Protein AF-A0A6V7P5C1-F1 (afdb_monomer_lite)

Radius of gyration: 18.06 Å; chains: 1; bounding box: 49×30×43 Å

Organism: NCBI:txid296719

Sequence (132 aa):
MVLHGLKTAIGESEGLVFSSDRQKGLDEAVQVVYPRVEHRECIAHLYGNFKKKFRGDCYRDNLWAAAKAYTPNVYETSIAKGLGQYEVLWSDEFSAEVIGPQSRFEVRLHETQCSCRLWQVKRCAMHSLQWQ

InterPro domains:
  IPR001207 Transposase, mutator type [PS01007] (21-45)

Secondary structure (DSSP, 8-state):
-HHHHHHHHH---TT-EEEE---TTHHHHHHHH-TTSEEEE-HHHHHHHHHHH--SSHHHHHHHHHHT-SSHHHHHHHHHTTTTT-EEEESSSSEEEEEETTEEEEEETTTTEETTS--TTHHHHGGG----

pLDDT: mean 73.53, std 17.15, range [26.55, 94.81]

Foldseek 3Di:
DVLQVVCVVPNDDPPAEAEDADDPCPVVVCCVSPVPHHYDYHLVNVVVVCVVQADDCLCVQLSVQLVPDPDPVSNVCSVCPPVVQWDWADPDPQWIWTDHPPDIWIQGNVVCDINNSPPSCPVVPPVVPPPD

Structure (mmCIF, N/CA/C/O backbone):
data_AF-A0A6V7P5C1-F1
#
_entry.id   AF-A0A6V7P5C1-F1
#
loop_
_atom_site.group_PDB
_atom_site.id
_atom_site.type_symbol
_atom_site.label_atom_id
_atom_site.label_alt_id
_atom_site.label_comp_id
_atom_site.label_asym_id
_atom_site.label_entity_id
_atom_site.label_seq_id
_atom_site.pdbx_PDB_ins_code
_atom_site.Cartn_x
_atom_site.Cartn_y
_atom_site.Cartn_z
_atom_site.occupancy
_atom_site.B_iso_or_equiv
_atom_site.auth_seq_id
_atom_site.auth_comp_id
_atom_site.auth_asym_id
_atom_site.auth_atom_id
_atom_site.pdbx_PDB_model_num
ATOM 1 N N . MET A 1 1 ? -8.481 15.109 16.189 1.00 63.16 1 MET A N 1
ATOM 2 C CA . MET A 1 1 ? -9.940 15.216 16.433 1.00 63.16 1 MET A CA 1
ATOM 3 C C . MET A 1 1 ? -10.771 14.243 15.597 1.00 63.16 1 MET A C 1
ATOM 5 O O . MET A 1 1 ? -11.648 13.617 16.169 1.00 63.16 1 MET A O 1
ATOM 9 N N . VAL A 1 2 ? -10.501 14.057 14.296 1.00 84.00 2 VAL A N 1
ATOM 10 C CA . VAL A 1 2 ? -11.360 13.240 13.404 1.00 84.00 2 VAL A CA 1
ATOM 11 C C . VAL A 1 2 ? -11.519 11.778 13.857 1.00 84.00 2 VAL A C 1
ATOM 13 O O . VAL A 1 2 ? -12.646 11.325 14.015 1.00 84.00 2 VAL A O 1
ATOM 16 N N . LEU A 1 3 ? -10.426 11.056 14.144 1.00 90.31 3 LEU A N 1
ATOM 17 C CA . LEU A 1 3 ? -10.496 9.636 14.541 1.00 90.31 3 LEU A CA 1
ATOM 18 C C . LEU A 1 3 ? -11.265 9.402 15.852 1.00 90.31 3 LEU A C 1
ATOM 20 O O . LEU A 1 3 ? -11.985 8.416 15.966 1.00 90.31 3 LEU A O 1
ATOM 24 N N . HIS A 1 4 ? -11.157 10.322 16.817 1.00 91.19 4 HIS A N 1
ATOM 25 C CA . HIS A 1 4 ? -11.896 10.234 18.082 1.00 91.19 4 HIS A CA 1
ATOM 26 C C . HIS A 1 4 ? -13.401 10.417 17.865 1.00 91.19 4 HIS A C 1
ATOM 28 O O . HIS A 1 4 ? -14.187 9.643 18.398 1.00 91.19 4 HIS A O 1
ATOM 34 N N . GLY A 1 5 ? -13.800 11.384 17.031 1.00 93.38 5 GLY A N 1
ATOM 35 C CA . GLY A 1 5 ? -15.205 11.544 16.647 1.00 93.38 5 GLY A CA 1
ATOM 36 C C . GLY A 1 5 ? -15.738 10.319 15.903 1.00 93.38 5 GLY A C 1
ATOM 37 O O . GLY A 1 5 ? -16.853 9.874 16.161 1.00 93.38 5 GLY A O 1
ATOM 38 N N . LEU A 1 6 ? -14.907 9.715 15.047 1.00 92.25 6 LEU A N 1
ATOM 39 C CA . LEU A 1 6 ? -15.243 8.466 14.371 1.00 92.25 6 LEU A CA 1
ATOM 40 C C . LEU A 1 6 ? -15.465 7.323 15.374 1.00 92.25 6 LEU A C 1
ATOM 42 O O . LEU A 1 6 ? -16.415 6.563 15.226 1.00 92.25 6 LEU A O 1
ATOM 46 N N . LYS A 1 7 ? -14.627 7.239 16.416 1.00 92.94 7 LYS A N 1
ATOM 47 C CA . LYS A 1 7 ? -14.747 6.232 17.481 1.00 92.94 7 LYS A CA 1
ATOM 48 C C . LYS A 1 7 ? -16.026 6.396 18.279 1.00 92.94 7 LYS A C 1
ATOM 50 O O . LYS A 1 7 ? -16.667 5.404 18.597 1.00 92.94 7 LYS A O 1
ATOM 55 N N . THR A 1 8 ? -16.431 7.629 18.557 1.00 94.44 8 THR A N 1
ATOM 56 C CA . THR A 1 8 ? -17.723 7.899 19.194 1.00 94.44 8 THR A CA 1
ATOM 57 C C . THR A 1 8 ? -18.898 7.482 18.308 1.00 94.44 8 THR A C 1
ATOM 59 O O . THR A 1 8 ? -19.886 6.977 18.826 1.00 94.44 8 THR A O 1
ATOM 62 N N . ALA A 1 9 ? -18.803 7.684 16.991 1.00 94.81 9 ALA A N 1
ATOM 63 C CA . ALA A 1 9 ? -19.900 7.411 16.065 1.00 94.81 9 ALA A CA 1
ATOM 64 C C . ALA A 1 9 ? -20.047 5.924 15.692 1.00 94.81 9 ALA A C 1
ATOM 66 O O . ALA A 1 9 ? -21.168 5.433 15.596 1.00 94.81 9 ALA A O 1
ATOM 67 N N . ILE A 1 10 ? -18.934 5.224 15.448 1.00 91.69 10 ILE A N 1
ATOM 68 C CA . ILE A 1 10 ? -18.918 3.841 14.939 1.00 91.69 10 ILE A CA 1
ATOM 69 C C . ILE A 1 10 ? -18.627 2.831 16.058 1.00 91.69 10 ILE A C 1
ATOM 71 O O . ILE A 1 10 ? -19.144 1.717 16.031 1.00 91.69 10 ILE A O 1
ATOM 75 N N . GLY A 1 11 ? -17.830 3.213 17.058 1.00 90.19 11 GLY A N 1
ATOM 76 C CA . GLY A 1 11 ? -17.326 2.292 18.075 1.00 90.19 11 GLY A CA 1
ATOM 77 C C . GLY A 1 11 ? -16.255 1.339 17.537 1.00 90.19 11 GLY A C 1
ATOM 78 O O . GLY A 1 11 ? -15.655 1.571 16.491 1.00 90.19 11 GLY A O 1
ATOM 79 N N . GLU A 1 12 ? -15.999 0.262 18.278 1.00 89.88 12 GLU A N 1
ATOM 80 C CA . GLU A 1 12 ? -15.121 -0.838 17.868 1.00 89.88 12 GLU A CA 1
ATOM 81 C C . GLU A 1 12 ? -15.957 -2.109 17.698 1.00 89.88 12 GLU A C 1
ATOM 83 O O . GLU A 1 12 ? -16.695 -2.491 18.606 1.00 89.88 12 GLU A O 1
ATOM 88 N N . SER A 1 13 ? -15.835 -2.768 16.546 1.00 90.38 13 SER A N 1
ATOM 89 C CA . SER A 1 13 ? -16.490 -4.046 16.264 1.00 90.38 13 SER A CA 1
ATOM 90 C C . SER A 1 13 ? -15.483 -5.065 15.745 1.00 90.38 13 SER A C 1
ATOM 92 O O . SER A 1 13 ? -14.481 -4.712 15.119 1.00 90.38 13 SER A O 1
ATOM 94 N N . GLU A 1 14 ? -15.765 -6.344 15.975 1.00 90.94 14 GLU A N 1
ATOM 95 C CA . GLU A 1 14 ? -14.979 -7.427 15.390 1.00 90.94 14 GLU A CA 1
ATOM 96 C C . GLU A 1 14 ? -15.019 -7.339 13.855 1.00 90.94 14 GLU A C 1
ATOM 98 O O . GLU A 1 14 ? -16.069 -7.094 13.261 1.00 90.94 14 GLU A O 1
ATOM 103 N N . GLY A 1 15 ? -13.855 -7.471 13.216 1.00 89.19 15 GLY A N 1
ATOM 104 C CA . GLY A 1 15 ? -13.725 -7.371 11.760 1.00 89.19 15 GLY A CA 1
ATOM 105 C C . GLY A 1 15 ? -13.762 -5.949 11.187 1.00 89.19 15 GLY A C 1
ATOM 106 O O . GLY A 1 15 ? -13.753 -5.803 9.965 1.00 89.19 15 GLY A O 1
ATOM 107 N N . LEU A 1 16 ? -13.779 -4.899 12.019 1.00 93.75 16 LEU A N 1
ATOM 108 C CA . LEU A 1 16 ? -13.569 -3.535 11.531 1.00 93.75 16 LEU A CA 1
ATOM 109 C C . LEU A 1 16 ? -12.158 -3.413 10.932 1.00 93.75 16 LEU A C 1
ATOM 111 O O . LEU A 1 16 ? -11.192 -3.922 11.500 1.00 93.75 16 LEU A O 1
ATOM 115 N N . VAL A 1 17 ? -12.044 -2.730 9.791 1.00 92.12 17 VAL A N 1
ATOM 116 C CA . VAL A 1 17 ? -10.767 -2.470 9.111 1.00 92.12 17 VAL A CA 1
ATOM 117 C C . VAL A 1 17 ? -10.770 -1.048 8.563 1.00 92.12 17 VAL A C 1
ATOM 119 O O . VAL A 1 17 ? -11.713 -0.635 7.884 1.00 92.12 17 VAL A O 1
ATOM 122 N N . PHE A 1 18 ? -9.696 -0.303 8.818 1.00 92.44 18 PHE A N 1
ATOM 123 C CA . PHE A 1 18 ? -9.455 0.981 8.168 1.00 92.44 18 PHE A CA 1
ATOM 124 C C . PHE A 1 18 ? -8.778 0.770 6.816 1.00 92.44 18 PHE A C 1
ATOM 126 O O . PHE A 1 18 ? -7.799 0.034 6.716 1.00 92.44 18 PHE A O 1
ATOM 133 N N . SER A 1 19 ? -9.258 1.462 5.781 1.00 92.38 19 SER A N 1
ATOM 134 C CA . SER A 1 19 ? -8.555 1.562 4.501 1.00 92.38 19 SER A CA 1
ATOM 135 C C . SER A 1 19 ? -8.433 3.016 4.066 1.00 92.38 19 SER A C 1
ATOM 137 O O . SER A 1 19 ? -9.443 3.694 3.882 1.00 92.38 19 SER A O 1
ATOM 139 N N . SER A 1 20 ? -7.203 3.509 3.915 1.00 91.00 20 SER A N 1
ATOM 140 C CA . SER A 1 20 ? -6.920 4.918 3.602 1.00 91.00 20 SER A CA 1
ATOM 141 C C . SER A 1 20 ? -5.788 5.070 2.591 1.00 91.00 20 SER A C 1
ATOM 143 O O . SER A 1 20 ? -5.172 4.090 2.193 1.00 91.00 20 SER A O 1
ATOM 145 N N . ASP A 1 21 ? -5.513 6.300 2.159 1.00 87.31 21 ASP A N 1
ATOM 146 C CA . ASP A 1 21 ? -4.257 6.593 1.463 1.00 87.31 21 ASP A CA 1
ATOM 147 C C . ASP A 1 21 ? -3.066 6.547 2.436 1.00 87.31 21 ASP A C 1
ATOM 149 O O . ASP A 1 21 ? -3.238 6.717 3.650 1.00 87.31 21 ASP A O 1
ATOM 153 N N . ARG A 1 22 ? -1.865 6.395 1.871 1.00 83.19 22 ARG A N 1
ATOM 154 C CA . ARG A 1 22 ? -0.601 6.401 2.594 1.00 83.19 22 ARG A CA 1
ATOM 155 C C . ARG A 1 22 ? -0.273 7.814 3.036 1.00 83.19 22 ARG A C 1
ATOM 157 O O . ARG A 1 22 ? 0.251 8.624 2.264 1.00 83.19 22 ARG A O 1
ATOM 164 N N . GLN A 1 23 ? -0.542 8.098 4.302 1.00 84.50 23 GLN A N 1
ATOM 165 C CA . GLN A 1 23 ? -0.280 9.393 4.908 1.00 84.50 23 GLN A CA 1
ATOM 166 C C . GLN A 1 23 ? 0.624 9.242 6.128 1.00 84.50 23 GLN A C 1
ATOM 168 O O . GLN A 1 23 ? 0.399 8.415 7.004 1.00 84.50 23 GLN A O 1
ATOM 173 N N . LYS A 1 24 ? 1.661 10.081 6.197 1.00 85.06 24 LYS A N 1
ATOM 174 C CA . LYS A 1 24 ? 2.597 10.090 7.324 1.00 85.06 24 LYS A CA 1
ATOM 175 C C . LYS A 1 24 ? 1.849 10.389 8.629 1.00 85.06 24 LYS A C 1
ATOM 177 O O . LYS A 1 24 ? 1.145 11.396 8.695 1.00 85.06 24 LYS A O 1
ATOM 182 N N . GLY A 1 25 ? 2.051 9.564 9.654 1.00 87.75 25 GLY A N 1
ATOM 183 C CA . GLY A 1 25 ? 1.430 9.747 10.966 1.00 87.75 25 GLY A CA 1
ATOM 184 C C . GLY A 1 25 ? 0.026 9.148 11.096 1.00 87.75 25 GLY A C 1
ATOM 185 O O . GLY A 1 25 ? -0.565 9.260 12.170 1.00 87.75 25 GLY A O 1
ATOM 186 N N . LEU A 1 26 ? -0.551 8.593 10.020 1.00 89.88 26 LEU A N 1
ATOM 187 C CA . LEU A 1 26 ? -1.914 8.066 10.055 1.00 89.88 26 LEU A CA 1
ATOM 188 C C . LEU A 1 26 ? -1.974 6.701 10.738 1.00 89.88 26 LEU A C 1
ATOM 190 O O . LEU A 1 26 ? -2.823 6.533 11.608 1.00 89.88 26 LEU A O 1
ATOM 194 N N . ASP A 1 27 ? -1.066 5.782 10.407 1.00 88.50 27 ASP A N 1
ATOM 195 C CA . ASP A 1 27 ? -0.971 4.460 11.043 1.00 88.50 27 ASP A CA 1
ATOM 196 C C . ASP A 1 27 ? -0.838 4.604 12.561 1.00 88.50 27 ASP A C 1
ATOM 198 O O . ASP A 1 27 ? -1.589 3.997 13.325 1.00 88.50 27 ASP A O 1
ATOM 202 N N . GLU A 1 28 ? 0.058 5.485 13.011 1.00 90.94 28 GLU A N 1
ATOM 203 C CA . GLU A 1 28 ? 0.280 5.747 14.430 1.00 90.94 28 GLU A CA 1
ATOM 204 C C . GLU A 1 28 ? -0.968 6.356 15.082 1.00 90.94 28 GLU A C 1
ATOM 206 O O . GLU A 1 28 ? -1.368 5.958 16.177 1.00 90.94 28 GLU A O 1
ATOM 211 N N . ALA A 1 29 ? -1.634 7.297 14.406 1.00 93.56 29 ALA A N 1
ATOM 212 C CA . ALA A 1 29 ? -2.857 7.905 14.919 1.00 93.56 29 ALA A CA 1
ATOM 213 C C . ALA A 1 29 ? -4.023 6.904 14.998 1.00 93.56 29 ALA A C 1
ATOM 215 O O . ALA A 1 29 ? -4.807 6.960 15.950 1.00 93.56 29 ALA A O 1
ATOM 216 N N . VAL A 1 30 ? -4.145 5.991 14.028 1.00 93.06 30 VAL A N 1
ATOM 217 C CA . VAL A 1 30 ? -5.143 4.916 14.045 1.00 93.06 30 VAL A CA 1
ATOM 218 C C . VAL A 1 30 ? -4.838 3.946 15.176 1.00 93.06 30 VAL A C 1
ATOM 220 O O . VAL A 1 30 ? -5.745 3.668 15.946 1.00 93.06 30 VAL A O 1
ATOM 223 N N . GLN A 1 31 ? -3.588 3.518 15.367 1.00 91.44 31 GLN A N 1
ATOM 224 C CA . GLN A 1 31 ? 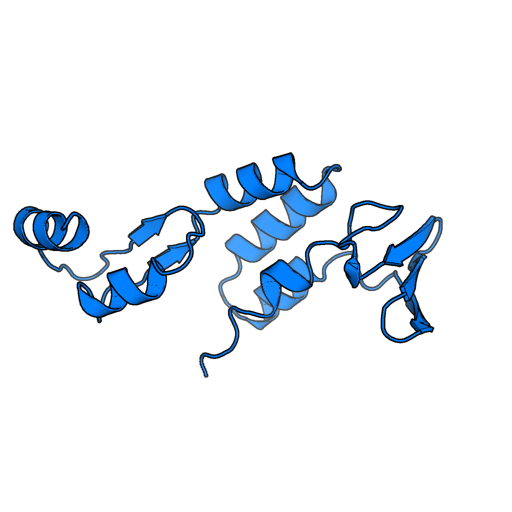-3.214 2.620 16.468 1.00 91.44 31 GLN A CA 1
ATOM 225 C C . GLN A 1 31 ? -3.471 3.226 17.855 1.00 91.44 31 GLN A C 1
ATOM 227 O O . GLN A 1 31 ? -3.878 2.513 18.769 1.00 91.44 31 GLN A O 1
ATOM 232 N N . VAL A 1 32 ? -3.298 4.542 18.023 1.00 94.38 32 VAL A N 1
ATOM 233 C CA . VAL A 1 32 ? -3.612 5.230 19.290 1.00 94.38 32 VAL A CA 1
ATOM 234 C C . VAL A 1 32 ? -5.111 5.200 19.595 1.00 94.38 32 VAL A C 1
ATOM 236 O O . VAL A 1 32 ? -5.508 5.019 20.746 1.00 94.38 32 VAL A O 1
ATOM 239 N N . VAL A 1 33 ? -5.961 5.399 18.584 1.00 94.62 33 VAL A N 1
ATOM 240 C CA . VAL A 1 33 ? -7.417 5.496 18.785 1.00 94.62 33 VAL A CA 1
ATOM 241 C C . VAL A 1 33 ? -8.100 4.130 18.703 1.00 94.62 33 VAL A C 1
ATOM 243 O O . VAL A 1 33 ? -9.054 3.896 19.438 1.00 94.62 33 VAL A O 1
ATOM 246 N N . TYR A 1 34 ? -7.604 3.232 17.860 1.00 93.81 34 TYR A N 1
ATOM 247 C CA . TYR A 1 34 ? -8.150 1.919 17.527 1.00 93.81 34 TYR A CA 1
ATOM 248 C C . TYR A 1 34 ? -7.049 0.842 17.557 1.00 93.81 34 TYR A C 1
ATOM 250 O O . TYR A 1 34 ? -6.681 0.286 16.522 1.00 93.81 34 TYR A O 1
ATOM 258 N N . PRO A 1 35 ? -6.520 0.497 18.739 1.00 91.81 35 PRO A N 1
ATOM 259 C CA . PRO A 1 35 ? -5.339 -0.364 18.859 1.00 91.81 35 PRO A CA 1
ATOM 260 C C . PRO A 1 35 ? -5.549 -1.801 18.364 1.00 91.81 35 PRO A C 1
ATOM 262 O O . PRO A 1 35 ? -4.584 -2.519 18.128 1.00 91.81 35 PRO A O 1
ATOM 265 N N . ARG A 1 36 ? -6.805 -2.246 18.241 1.00 90.56 36 ARG A N 1
ATOM 266 C CA . ARG A 1 36 ? -7.167 -3.615 17.836 1.00 90.56 36 ARG A CA 1
ATOM 267 C C . ARG A 1 36 ? -7.720 -3.700 16.416 1.00 90.56 36 ARG A C 1
ATOM 269 O O . ARG A 1 36 ? -8.074 -4.789 15.977 1.00 90.56 36 ARG A O 1
ATOM 276 N N . VAL A 1 37 ? -7.843 -2.568 15.730 1.00 92.62 37 VAL A N 1
ATOM 277 C CA . VAL A 1 37 ? -8.405 -2.504 14.382 1.00 92.62 37 VAL A CA 1
ATOM 278 C C . VAL A 1 37 ? -7.259 -2.525 13.392 1.00 92.62 37 VAL A C 1
ATOM 280 O O . VAL A 1 37 ? -6.316 -1.744 13.500 1.00 92.62 37 VAL A O 1
ATOM 283 N N . GLU A 1 38 ? -7.347 -3.418 12.414 1.00 90.00 38 GLU A N 1
ATOM 284 C CA . GLU A 1 38 ? -6.359 -3.461 11.351 1.00 90.00 38 GLU A CA 1
ATOM 285 C C . GLU A 1 38 ? -6.492 -2.220 10.465 1.00 90.00 38 GLU A C 1
ATOM 287 O O . GLU A 1 38 ? -7.591 -1.817 10.071 1.00 90.00 38 GLU A O 1
ATOM 292 N N . HIS A 1 39 ? -5.357 -1.628 10.116 1.00 90.88 39 HIS A N 1
ATOM 293 C CA . HIS A 1 39 ? -5.284 -0.546 9.151 1.00 90.88 39 HIS A CA 1
ATOM 294 C C . HIS A 1 39 ? -4.501 -1.016 7.930 1.00 90.88 39 HIS A C 1
ATOM 296 O O . HIS A 1 39 ? -3.410 -1.567 8.048 1.00 90.88 39 HIS A O 1
ATOM 302 N N . ARG A 1 40 ? -5.102 -0.847 6.752 1.00 88.81 40 ARG A N 1
ATOM 303 C CA . ARG A 1 40 ? -4.543 -1.268 5.471 1.00 88.81 40 ARG A CA 1
ATOM 304 C C . ARG A 1 40 ? -4.449 -0.094 4.515 1.00 88.81 40 ARG A C 1
ATOM 306 O O . ARG A 1 40 ? -5.371 0.713 4.389 1.00 88.81 40 ARG A O 1
ATOM 313 N N . GLU A 1 41 ? -3.381 -0.078 3.735 1.00 85.44 41 GLU A N 1
ATOM 314 C CA . GLU A 1 41 ? -3.248 0.873 2.641 1.00 85.44 41 GLU A CA 1
ATOM 315 C C . GLU A 1 41 ? -4.251 0.559 1.529 1.00 85.44 41 GLU A C 1
ATOM 317 O O . GLU A 1 41 ? -4.387 -0.574 1.057 1.00 85.44 41 GLU A O 1
ATOM 322 N N . CYS A 1 42 ? -4.979 1.579 1.094 1.00 88.50 42 CYS A N 1
ATOM 323 C CA . CYS A 1 42 ? -5.975 1.450 0.050 1.00 88.50 42 CYS A CA 1
ATOM 324 C C . CYS A 1 42 ? -5.280 1.261 -1.296 1.00 88.50 42 CYS A C 1
ATOM 326 O O . CYS A 1 42 ? -4.663 2.180 -1.837 1.00 88.50 42 CYS A O 1
ATOM 328 N N . ILE A 1 43 ? -5.447 0.081 -1.889 1.00 85.06 43 ILE A N 1
ATOM 329 C CA . ILE A 1 43 ? -4.772 -0.274 -3.137 1.00 85.06 43 ILE A CA 1
ATOM 330 C C . ILE A 1 43 ? -5.140 0.643 -4.314 1.00 85.06 43 ILE A C 1
ATOM 332 O O . ILE A 1 43 ? -4.310 0.891 -5.186 1.00 85.06 43 ILE A O 1
ATOM 336 N N . ALA A 1 44 ? -6.358 1.193 -4.330 1.00 86.94 44 ALA A N 1
ATOM 337 C CA . ALA A 1 44 ? -6.790 2.145 -5.351 1.00 86.94 44 ALA A CA 1
ATOM 338 C C . ALA A 1 44 ? -6.035 3.479 -5.235 1.00 86.94 44 ALA A C 1
ATOM 340 O O . ALA A 1 44 ? -5.558 4.008 -6.242 1.00 86.94 44 ALA A O 1
ATOM 341 N N . HIS A 1 45 ? -5.870 3.990 -4.010 1.00 85.75 45 HIS A N 1
ATOM 342 C CA . HIS A 1 45 ? -5.079 5.194 -3.746 1.00 85.75 45 HIS A CA 1
ATOM 343 C C . HIS A 1 45 ? -3.594 4.946 -3.992 1.00 85.75 45 HIS A C 1
ATOM 345 O O . HIS A 1 45 ? -2.946 5.752 -4.660 1.00 85.75 45 HIS A O 1
ATOM 351 N N . LEU A 1 46 ? -3.082 3.789 -3.565 1.00 81.94 46 LEU A N 1
ATOM 352 C CA . LEU A 1 46 ? -1.715 3.369 -3.835 1.00 81.94 46 LEU A CA 1
ATOM 353 C C . LEU A 1 46 ? -1.463 3.329 -5.347 1.00 81.94 46 LEU A C 1
ATOM 355 O O . LEU A 1 46 ? -0.553 3.994 -5.827 1.00 81.94 46 LEU A O 1
ATOM 359 N N . TYR A 1 47 ? -2.323 2.676 -6.131 1.00 81.31 47 TYR A N 1
ATOM 360 C CA . TYR A 1 47 ? -2.225 2.680 -7.592 1.00 81.31 47 TYR A CA 1
ATOM 361 C C . TYR A 1 47 ? -2.309 4.093 -8.186 1.00 81.31 47 TYR A C 1
ATOM 363 O O . TYR A 1 47 ? -1.524 4.430 -9.072 1.00 81.31 47 TYR A O 1
ATOM 371 N N . GLY A 1 48 ? -3.222 4.941 -7.705 1.00 81.81 48 GLY A N 1
ATOM 372 C CA . GLY A 1 48 ? -3.356 6.325 -8.166 1.00 81.81 48 GLY A CA 1
ATOM 373 C C . GLY A 1 48 ? -2.099 7.160 -7.906 1.00 81.81 48 GLY A C 1
ATOM 374 O O . GLY A 1 48 ? -1.626 7.875 -8.793 1.00 81.81 48 GLY A O 1
ATOM 375 N N . ASN A 1 49 ? -1.514 7.027 -6.718 1.00 76.56 49 ASN A N 1
ATOM 376 C CA . ASN A 1 49 ? -0.261 7.673 -6.340 1.00 76.56 49 ASN A CA 1
ATOM 377 C C . ASN A 1 49 ? 0.922 7.117 -7.131 1.00 76.56 49 ASN A C 1
ATOM 379 O O . ASN A 1 49 ? 1.794 7.882 -7.551 1.00 76.56 49 ASN A O 1
ATOM 383 N N . PHE A 1 50 ? 0.912 5.816 -7.420 1.00 72.31 50 PHE A N 1
ATOM 384 C CA . PHE A 1 50 ? 1.894 5.199 -8.294 1.00 72.31 50 PHE A CA 1
ATOM 385 C C . PHE A 1 50 ? 1.766 5.735 -9.726 1.00 72.31 50 PHE A C 1
ATOM 387 O O . PHE A 1 50 ? 2.724 6.263 -10.270 1.00 72.31 50 PHE A O 1
ATOM 394 N N . LYS A 1 51 ? 0.580 5.736 -10.330 1.00 71.88 51 LYS A N 1
ATOM 395 C CA . LYS A 1 51 ? 0.372 6.223 -11.705 1.00 71.88 51 LYS A CA 1
ATOM 396 C C . LYS A 1 51 ? 0.795 7.684 -11.918 1.00 71.88 51 LYS A C 1
ATOM 398 O O . LYS A 1 51 ? 1.152 8.067 -13.031 1.00 71.88 51 LYS A O 1
ATOM 403 N N . LYS A 1 52 ? 0.757 8.514 -10.870 1.00 70.75 52 LYS A N 1
ATOM 404 C CA . LYS A 1 52 ? 1.255 9.900 -10.920 1.00 70.75 52 LYS A CA 1
ATOM 405 C C . LYS A 1 52 ? 2.783 9.978 -11.031 1.00 70.75 52 LYS A C 1
ATOM 407 O O . LYS A 1 52 ? 3.285 10.903 -11.662 1.00 70.75 52 LYS A O 1
ATOM 412 N N . LYS A 1 53 ? 3.510 9.040 -10.417 1.00 60.28 53 LYS A N 1
ATOM 413 C CA . LYS A 1 53 ? 4.984 9.038 -10.330 1.00 60.28 53 LYS A CA 1
ATOM 414 C C . LYS A 1 53 ? 5.649 8.106 -11.350 1.00 60.28 53 LYS A C 1
ATOM 416 O O . LYS A 1 53 ? 6.683 8.447 -11.915 1.00 60.28 53 LYS A O 1
ATOM 421 N N . PHE A 1 54 ? 5.015 6.977 -11.638 1.00 59.47 54 PHE A N 1
ATOM 422 C CA . PHE A 1 54 ? 5.519 5.881 -12.458 1.00 59.47 54 PHE A CA 1
ATOM 423 C C . PHE A 1 54 ? 4.718 5.759 -13.755 1.00 59.47 54 PHE A C 1
ATOM 425 O O . PHE A 1 54 ? 3.514 6.015 -13.781 1.00 59.47 54 PHE A O 1
ATOM 432 N N . ARG A 1 55 ? 5.373 5.350 -14.847 1.00 57.03 55 ARG A N 1
ATOM 433 C CA . ARG A 1 55 ? 4.723 5.094 -16.145 1.00 57.03 55 ARG A CA 1
ATOM 434 C C . ARG A 1 55 ? 4.995 3.658 -16.607 1.00 57.03 55 ARG A C 1
ATOM 436 O O . ARG A 1 55 ? 6.064 3.133 -16.322 1.00 57.03 55 ARG A O 1
ATOM 443 N N . GLY A 1 56 ? 4.035 3.056 -17.316 1.00 59.66 56 GLY A N 1
ATOM 444 C CA . GLY A 1 56 ? 4.069 1.664 -17.801 1.00 59.66 56 GLY A CA 1
ATOM 445 C C . GLY A 1 56 ? 3.040 0.761 -17.105 1.00 59.66 56 GLY A C 1
ATOM 446 O O . GLY A 1 56 ? 2.640 1.038 -15.989 1.00 59.66 56 GLY A O 1
ATOM 447 N N . ASP A 1 57 ? 2.578 -0.317 -17.738 1.00 61.56 57 ASP A N 1
ATOM 448 C CA . ASP A 1 57 ? 1.501 -1.148 -17.161 1.00 61.56 57 ASP A CA 1
ATOM 449 C C . ASP A 1 57 ? 1.995 -2.255 -16.215 1.00 61.56 57 ASP A C 1
ATOM 451 O O . ASP A 1 57 ? 1.212 -2.810 -15.447 1.00 61.56 57 ASP A O 1
ATOM 455 N N . CYS A 1 58 ? 3.297 -2.552 -16.198 1.00 58.94 58 CYS A N 1
ATOM 456 C CA . CYS A 1 58 ? 3.850 -3.673 -15.430 1.00 58.94 58 CYS A CA 1
ATOM 457 C C . CYS A 1 58 ? 3.683 -3.525 -13.908 1.00 58.94 58 CYS A C 1
ATOM 459 O O . CYS A 1 58 ? 3.509 -4.520 -13.207 1.00 58.94 58 CYS A O 1
ATOM 461 N N . TYR A 1 59 ? 3.690 -2.295 -13.377 1.00 65.50 59 TYR A N 1
ATOM 462 C CA . TYR A 1 59 ? 3.478 -2.084 -11.945 1.00 65.50 59 TYR A CA 1
ATOM 463 C C . TYR A 1 59 ? 2.025 -2.325 -11.548 1.00 65.50 59 TYR A C 1
ATOM 465 O O . TYR A 1 59 ? 1.783 -2.683 -10.405 1.00 65.50 59 TYR A O 1
ATOM 473 N N . ARG A 1 60 ? 1.056 -2.166 -12.460 1.00 71.12 60 ARG A N 1
ATOM 474 C CA . ARG A 1 60 ? -0.357 -2.432 -12.164 1.00 71.12 60 ARG A CA 1
ATOM 475 C C . ARG A 1 60 ? -0.541 -3.896 -11.789 1.00 71.12 60 ARG A C 1
ATOM 477 O O . ARG A 1 60 ? -1.089 -4.182 -10.731 1.00 71.12 60 ARG A O 1
ATOM 484 N N . ASP A 1 61 ? -0.064 -4.798 -12.640 1.00 75.06 61 ASP A N 1
ATOM 485 C CA . ASP A 1 61 ? -0.323 -6.230 -12.495 1.00 75.06 61 ASP A CA 1
ATOM 486 C C . ASP A 1 61 ? 0.435 -6.813 -11.294 1.00 75.06 61 ASP A C 1
ATOM 488 O O . ASP A 1 61 ? -0.148 -7.562 -10.509 1.00 75.06 61 ASP A O 1
ATOM 492 N N . ASN A 1 62 ? 1.682 -6.383 -11.071 1.00 75.81 62 ASN A N 1
ATOM 493 C CA . ASN A 1 62 ? 2.457 -6.779 -9.892 1.00 75.81 62 ASN A CA 1
ATOM 494 C C . ASN A 1 62 ? 1.868 -6.210 -8.592 1.00 75.81 62 ASN A C 1
ATOM 496 O O . ASN A 1 62 ? 1.759 -6.934 -7.605 1.00 75.81 62 ASN A O 1
ATOM 500 N N . LEU A 1 63 ? 1.436 -4.942 -8.586 1.00 77.38 63 LEU A N 1
ATOM 501 C CA . LEU A 1 63 ? 0.812 -4.309 -7.420 1.00 77.38 63 LEU A CA 1
ATOM 502 C C . LEU A 1 63 ? -0.516 -4.993 -7.064 1.00 77.38 63 LEU A C 1
ATOM 504 O O . LEU A 1 63 ? -0.794 -5.231 -5.892 1.00 77.38 63 LEU A O 1
ATOM 508 N N . TRP A 1 64 ? -1.316 -5.359 -8.069 1.00 81.88 64 TRP A N 1
ATOM 509 C CA . TRP A 1 64 ? -2.582 -6.063 -7.859 1.00 81.88 64 TRP A CA 1
ATOM 510 C C . TRP A 1 64 ? -2.382 -7.508 -7.399 1.00 81.88 64 TRP A C 1
ATOM 512 O O . TRP A 1 64 ? -3.137 -7.990 -6.557 1.00 81.88 64 TRP A O 1
ATOM 522 N N . ALA A 1 65 ? -1.368 -8.200 -7.924 1.00 82.25 65 ALA A N 1
ATOM 523 C CA . ALA A 1 65 ? -0.992 -9.533 -7.461 1.00 82.25 65 ALA A CA 1
ATOM 524 C C . ALA A 1 65 ? -0.502 -9.498 -6.005 1.00 82.25 65 ALA A C 1
ATOM 526 O O . ALA A 1 65 ? -0.955 -10.296 -5.189 1.00 82.25 65 ALA A O 1
ATOM 527 N N . ALA A 1 66 ? 0.337 -8.519 -5.661 1.00 83.31 66 ALA A N 1
ATOM 528 C CA . ALA A 1 66 ? 0.824 -8.314 -4.303 1.00 83.31 66 ALA A CA 1
ATOM 529 C C . ALA A 1 66 ? -0.312 -7.979 -3.323 1.00 83.31 66 ALA A C 1
ATOM 531 O O . ALA A 1 66 ? -0.378 -8.557 -2.246 1.00 83.31 66 ALA A O 1
ATOM 532 N N . ALA A 1 67 ? -1.260 -7.122 -3.709 1.00 83.38 67 ALA A N 1
ATOM 533 C CA . ALA A 1 67 ? -2.416 -6.788 -2.871 1.00 83.38 67 ALA A CA 1
ATOM 534 C C . ALA A 1 67 ? -3.352 -7.975 -2.597 1.00 83.38 67 ALA A C 1
ATOM 536 O O . ALA A 1 67 ? -4.068 -7.980 -1.599 1.00 83.38 67 ALA A O 1
ATOM 537 N N . LYS A 1 68 ? -3.364 -8.971 -3.490 1.00 84.06 68 LYS A N 1
ATOM 538 C CA . LYS A 1 68 ? -4.133 -10.214 -3.341 1.00 84.06 68 LYS A CA 1
ATOM 539 C C . LYS A 1 68 ? -3.353 -11.319 -2.630 1.00 84.06 68 LYS A C 1
ATOM 541 O O . LYS A 1 68 ? -3.885 -12.413 -2.456 1.00 84.06 68 LYS A O 1
ATOM 546 N N . ALA A 1 69 ? -2.095 -11.082 -2.269 1.00 86.31 69 ALA A N 1
ATOM 547 C CA . ALA A 1 69 ? -1.286 -12.086 -1.609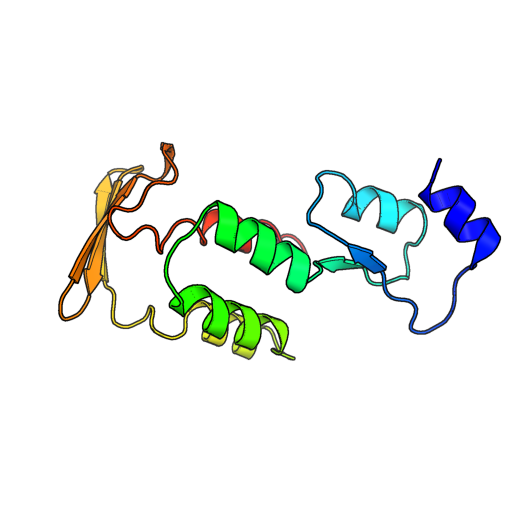 1.00 86.31 69 ALA A CA 1
ATOM 548 C C . ALA A 1 69 ? -1.776 -12.316 -0.176 1.00 86.31 69 ALA A C 1
ATOM 550 O O . ALA A 1 69 ? -1.899 -11.385 0.615 1.00 86.31 69 ALA A O 1
ATOM 551 N N . TYR A 1 70 ? -2.013 -13.581 0.163 1.00 84.62 70 TYR A N 1
ATOM 552 C CA . TYR A 1 70 ? -2.413 -13.997 1.510 1.00 84.62 70 TYR A CA 1
ATOM 553 C C . TYR A 1 70 ? -1.225 -14.406 2.387 1.00 84.62 70 TYR A C 1
ATOM 555 O O . TYR A 1 70 ? -1.399 -14.672 3.572 1.00 84.62 70 TYR A O 1
ATOM 563 N N . THR A 1 71 ? -0.020 -14.485 1.817 1.00 85.06 71 THR A N 1
ATOM 564 C CA . THR A 1 71 ? 1.200 -14.848 2.543 1.00 85.06 71 THR A CA 1
ATOM 565 C C . THR A 1 71 ? 2.346 -13.912 2.168 1.00 85.06 71 THR A C 1
ATOM 567 O O . THR A 1 71 ? 2.407 -13.464 1.016 1.00 85.06 71 THR A O 1
ATOM 570 N N . PRO A 1 72 ? 3.291 -13.655 3.092 1.00 78.56 72 PRO A N 1
ATOM 571 C CA . PRO A 1 72 ? 4.480 -12.856 2.802 1.00 78.56 72 PRO A CA 1
ATOM 572 C C . PRO A 1 72 ? 5.262 -13.383 1.595 1.00 78.56 72 PRO A C 1
ATOM 574 O O . PRO A 1 72 ? 5.628 -12.616 0.715 1.00 78.56 72 PRO A O 1
ATOM 577 N N . ASN A 1 73 ? 5.405 -14.705 1.470 1.00 79.06 73 ASN A N 1
ATOM 578 C CA . ASN A 1 73 ? 6.107 -15.316 0.342 1.00 79.06 73 ASN A CA 1
ATOM 579 C C . ASN A 1 73 ? 5.415 -15.040 -1.010 1.00 79.06 73 ASN A C 1
ATOM 581 O O . ASN A 1 73 ? 6.069 -14.724 -2.003 1.00 79.06 73 ASN A O 1
ATOM 585 N N . VAL A 1 74 ? 4.078 -15.123 -1.070 1.00 79.81 74 VAL A N 1
ATOM 586 C CA . VAL A 1 74 ? 3.322 -14.786 -2.294 1.00 79.81 74 VAL A CA 1
ATOM 587 C C . VAL A 1 74 ? 3.398 -13.286 -2.581 1.00 79.81 74 VAL A C 1
ATOM 589 O O . VAL A 1 74 ? 3.478 -12.891 -3.742 1.00 79.81 74 VAL A O 1
ATOM 592 N N . TYR A 1 75 ? 3.413 -12.447 -1.545 1.00 78.62 75 TYR A N 1
ATOM 593 C CA . TYR A 1 75 ? 3.584 -11.004 -1.688 1.00 78.62 75 TYR A CA 1
ATOM 594 C C . TYR A 1 75 ? 4.956 -10.676 -2.286 1.00 78.62 75 TYR A C 1
ATOM 596 O O . TYR A 1 75 ? 5.022 -10.035 -3.333 1.00 78.62 75 TYR A O 1
ATOM 604 N N . GLU A 1 76 ? 6.031 -11.182 -1.677 1.00 74.88 76 GLU A N 1
ATOM 605 C CA . GLU A 1 76 ? 7.420 -10.984 -2.101 1.00 74.88 76 GLU A CA 1
ATOM 606 C C . GLU A 1 76 ? 7.647 -11.459 -3.535 1.00 74.88 76 GLU A C 1
ATOM 608 O O . GLU A 1 76 ? 8.179 -10.728 -4.372 1.00 74.88 76 GLU A O 1
ATOM 613 N N . THR A 1 77 ? 7.164 -12.657 -3.861 1.00 77.50 77 THR A N 1
ATOM 614 C CA . THR A 1 77 ? 7.251 -13.177 -5.229 1.00 77.50 77 THR A CA 1
ATOM 615 C C . THR A 1 77 ? 6.410 -12.369 -6.214 1.00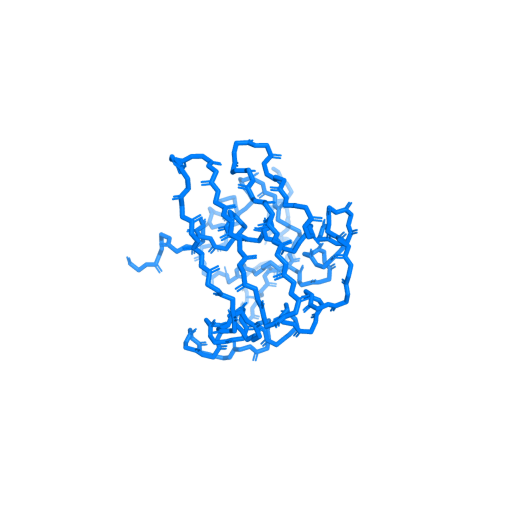 77.50 77 THR A C 1
ATOM 617 O O . THR A 1 77 ? 6.843 -12.199 -7.349 1.00 77.50 77 THR A O 1
ATOM 620 N N . SER A 1 78 ? 5.258 -11.817 -5.815 1.00 77.62 78 SER A N 1
ATOM 621 C CA . SER A 1 78 ? 4.407 -10.986 -6.684 1.00 77.62 78 SER A CA 1
ATOM 622 C C . SER A 1 78 ? 5.011 -9.615 -6.973 1.00 77.62 78 SER A C 1
ATOM 624 O O . SER A 1 78 ? 4.982 -9.169 -8.120 1.00 77.62 78 SER A O 1
ATOM 626 N N . ILE A 1 79 ? 5.609 -8.961 -5.972 1.00 71.38 79 ILE A N 1
ATOM 627 C CA . ILE A 1 79 ? 6.325 -7.692 -6.182 1.00 71.38 79 ILE A CA 1
ATOM 628 C C . ILE A 1 79 ? 7.620 -7.897 -6.979 1.00 71.38 79 ILE A C 1
ATOM 630 O O . ILE A 1 79 ? 8.026 -7.002 -7.719 1.00 71.38 79 ILE A O 1
ATOM 634 N N . ALA A 1 80 ? 8.246 -9.074 -6.860 1.00 67.94 80 ALA A N 1
ATOM 635 C CA . ALA A 1 80 ? 9.461 -9.441 -7.582 1.00 67.94 80 ALA A CA 1
ATOM 636 C C . ALA A 1 80 ? 9.197 -10.101 -8.946 1.00 67.94 80 ALA A C 1
ATOM 638 O O . ALA A 1 80 ? 10.132 -10.327 -9.721 1.00 67.94 80 ALA A O 1
ATOM 639 N N . LYS A 1 81 ? 7.939 -10.421 -9.272 1.00 64.69 81 LYS A N 1
ATOM 640 C CA . LYS A 1 81 ? 7.592 -11.154 -10.491 1.00 64.69 81 LYS A CA 1
ATOM 641 C C . LYS A 1 81 ? 7.991 -10.347 -11.723 1.00 64.69 81 LYS A C 1
ATOM 643 O O . LYS A 1 81 ? 7.617 -9.188 -11.880 1.00 64.69 81 LYS A O 1
ATOM 648 N N . GLY A 1 82 ? 8.776 -10.967 -12.601 1.00 59.97 82 GLY A N 1
ATOM 649 C CA . GLY A 1 82 ? 9.327 -10.308 -13.786 1.00 59.97 82 GLY A CA 1
ATOM 650 C C . GLY A 1 82 ? 10.572 -9.454 -13.525 1.00 59.97 82 GLY A C 1
ATOM 651 O O . GLY A 1 82 ? 11.137 -8.957 -14.496 1.00 59.97 82 GLY A O 1
ATOM 652 N N . LEU A 1 83 ? 11.040 -9.327 -12.272 1.00 59.41 83 LEU A N 1
ATOM 653 C CA . LEU A 1 83 ? 12.319 -8.688 -11.933 1.00 59.41 83 LEU A CA 1
ATOM 654 C C . LEU A 1 83 ? 13.520 -9.650 -12.021 1.00 59.41 83 LEU A C 1
ATOM 656 O O . LEU A 1 83 ? 14.631 -9.189 -12.226 1.00 59.41 83 LEU A O 1
ATOM 660 N N . GLY A 1 84 ? 13.319 -10.970 -11.918 1.00 56.72 84 GLY A N 1
ATOM 661 C CA . GLY A 1 84 ? 14.412 -11.964 -11.880 1.00 56.72 84 GLY A CA 1
ATOM 662 C C . GLY A 1 84 ? 15.224 -12.136 -13.173 1.00 56.72 84 GLY A C 1
ATOM 663 O O . GLY A 1 84 ? 16.257 -12.789 -13.161 1.00 56.72 84 GLY A O 1
ATOM 664 N N . GLN A 1 85 ? 14.773 -11.547 -14.281 1.00 60.00 85 GLN A N 1
ATOM 665 C CA . GLN A 1 85 ? 15.534 -11.460 -15.534 1.00 60.00 85 GLN A CA 1
ATOM 666 C C . GLN A 1 85 ? 16.481 -10.252 -15.574 1.00 60.00 85 GLN A C 1
ATOM 668 O O . GLN A 1 85 ? 17.196 -10.074 -16.554 1.00 60.00 85 GLN A O 1
ATOM 673 N N . TYR A 1 86 ? 16.414 -9.387 -14.560 1.00 64.06 86 TYR A N 1
ATOM 674 C CA . TYR A 1 86 ? 17.188 -8.164 -14.490 1.00 64.06 86 TYR A CA 1
ATOM 675 C C . TYR A 1 86 ? 18.343 -8.319 -13.494 1.00 64.06 86 TYR A C 1
ATOM 677 O O . TYR A 1 86 ? 18.121 -8.549 -12.306 1.00 64.06 86 TYR A O 1
ATOM 685 N N . GLU A 1 87 ? 19.570 -8.161 -13.973 1.00 64.00 87 GLU A N 1
ATOM 686 C CA . GLU A 1 87 ? 20.792 -8.092 -13.175 1.00 64.00 87 GLU A CA 1
ATOM 687 C C . GLU A 1 87 ? 21.061 -6.644 -12.746 1.00 64.00 87 GLU A C 1
ATOM 689 O O . GLU A 1 87 ? 20.810 -5.720 -13.517 1.00 64.00 87 GLU A O 1
ATOM 694 N N . VAL A 1 88 ? 21.553 -6.428 -11.521 1.00 67.38 88 VAL A N 1
ATOM 695 C CA . VAL A 1 88 ? 21.885 -5.089 -11.005 1.00 67.38 88 VAL A CA 1
ATOM 696 C C . VAL A 1 88 ? 23.394 -4.967 -10.833 1.00 67.38 88 VAL A C 1
ATOM 698 O O . VAL A 1 88 ? 23.969 -5.609 -9.956 1.00 67.38 88 VAL A O 1
ATOM 701 N N . LEU A 1 89 ? 24.021 -4.110 -11.634 1.00 68.56 89 LEU A N 1
ATOM 702 C CA . LEU A 1 89 ? 25.438 -3.777 -11.560 1.00 68.56 89 LEU A CA 1
ATOM 703 C C . LEU A 1 89 ? 25.618 -2.426 -10.871 1.00 68.56 89 LEU A C 1
ATOM 705 O O . LEU A 1 89 ? 25.185 -1.395 -11.378 1.00 68.56 89 LEU A O 1
ATOM 709 N N . TRP A 1 90 ? 26.262 -2.416 -9.711 1.00 68.12 90 TRP A N 1
ATOM 710 C CA . TRP A 1 90 ? 26.511 -1.186 -8.962 1.00 68.12 90 TRP A CA 1
ATOM 711 C C . TRP A 1 90 ? 27.752 -0.481 -9.498 1.00 68.12 90 TRP A C 1
ATOM 713 O O . TRP A 1 90 ? 28.808 -1.099 -9.617 1.00 68.12 90 TRP A O 1
ATOM 723 N N . SER A 1 91 ? 27.618 0.803 -9.832 1.00 70.19 91 SER A N 1
ATOM 724 C CA . SER A 1 91 ? 28.762 1.649 -10.193 1.00 70.19 91 SER A CA 1
ATOM 725 C C . SER A 1 91 ? 29.307 2.385 -8.968 1.00 70.19 91 SER A C 1
ATOM 727 O O . SER A 1 91 ? 30.520 2.500 -8.814 1.00 70.19 91 SER A O 1
ATOM 729 N N . ASP A 1 92 ? 28.422 2.813 -8.064 1.00 76.88 92 ASP A N 1
ATOM 730 C CA . ASP A 1 92 ? 28.760 3.387 -6.760 1.00 76.88 92 ASP A CA 1
ATOM 731 C C . ASP A 1 92 ? 27.603 3.183 -5.753 1.00 76.88 92 ASP A C 1
ATOM 733 O O . ASP A 1 92 ? 26.656 2.444 -6.018 1.00 76.88 92 ASP A O 1
ATOM 737 N N . GLU A 1 93 ? 27.677 3.814 -4.576 1.00 72.38 93 GLU A N 1
ATOM 738 C CA . GLU A 1 93 ? 26.656 3.728 -3.516 1.00 72.38 93 GLU A CA 1
ATOM 739 C C . GLU A 1 93 ? 25.272 4.269 -3.943 1.00 72.38 93 GLU A C 1
ATOM 741 O O . GLU A 1 93 ? 24.234 3.871 -3.405 1.00 72.38 93 GLU A O 1
ATOM 746 N N . PHE A 1 94 ? 25.230 5.165 -4.928 1.00 73.94 94 PHE A N 1
ATOM 747 C CA . PHE A 1 94 ? 24.039 5.900 -5.347 1.00 73.94 94 PHE A CA 1
ATOM 748 C C . PHE A 1 94 ? 23.602 5.605 -6.786 1.00 73.94 94 PHE A C 1
ATOM 750 O O . PHE A 1 94 ? 22.501 6.025 -7.166 1.00 73.94 94 PHE A O 1
ATOM 757 N N . SER A 1 95 ? 24.405 4.882 -7.567 1.00 70.50 95 SER A N 1
ATOM 758 C CA . SER A 1 95 ? 24.140 4.560 -8.966 1.00 70.50 95 SER A CA 1
ATOM 759 C C . SER A 1 95 ? 24.288 3.065 -9.268 1.00 70.50 95 SER A C 1
ATOM 761 O O . SER A 1 95 ? 25.247 2.390 -8.884 1.00 70.50 95 SER A O 1
ATOM 763 N N . ALA A 1 96 ? 23.296 2.533 -9.977 1.00 73.12 96 ALA A N 1
ATOM 764 C CA . ALA A 1 96 ? 23.278 1.149 -10.417 1.00 73.12 96 ALA A CA 1
ATOM 765 C C . ALA A 1 96 ? 22.698 1.040 -11.818 1.00 73.12 96 ALA A C 1
ATOM 767 O O . ALA A 1 96 ? 21.817 1.801 -12.209 1.00 73.12 96 ALA A O 1
ATOM 768 N N . GLU A 1 97 ? 23.145 0.046 -12.557 1.00 73.81 97 GLU A N 1
ATOM 769 C CA . GLU A 1 97 ? 22.605 -0.291 -13.852 1.00 73.81 97 GLU A CA 1
ATOM 770 C C . GLU A 1 97 ? 21.842 -1.605 -13.778 1.00 73.81 97 GLU A C 1
ATOM 772 O O . GLU A 1 97 ? 22.324 -2.600 -13.248 1.00 73.81 97 GLU A O 1
ATOM 777 N N . VAL A 1 98 ? 20.626 -1.598 -14.303 1.00 72.38 98 VAL A N 1
ATOM 778 C CA . VAL A 1 98 ? 19.732 -2.744 -14.340 1.00 72.38 98 VAL A CA 1
ATOM 779 C C . VAL A 1 98 ? 19.702 -3.286 -15.763 1.00 72.38 98 VAL A C 1
ATOM 781 O O . VAL A 1 98 ? 19.176 -2.639 -16.671 1.00 72.38 98 VAL A O 1
ATOM 784 N N . ILE A 1 99 ? 20.265 -4.473 -15.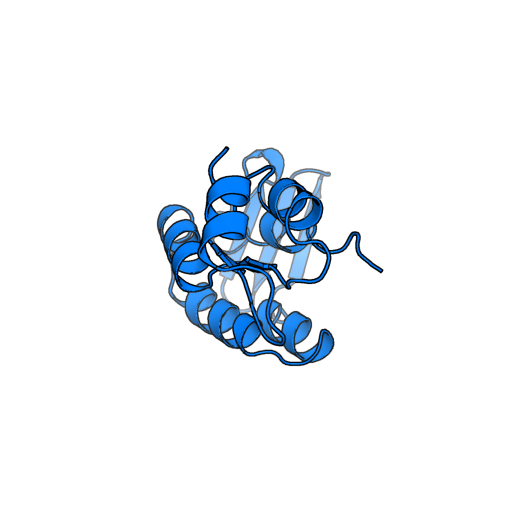960 1.00 67.94 99 ILE A N 1
ATOM 785 C CA . ILE A 1 99 ? 20.386 -5.138 -17.257 1.00 67.94 99 ILE A CA 1
ATOM 786 C C . ILE A 1 99 ? 19.357 -6.257 -17.334 1.00 67.94 99 ILE A C 1
ATOM 788 O O . ILE A 1 99 ? 19.430 -7.219 -16.586 1.00 67.94 99 ILE A O 1
ATOM 792 N N . GLY A 1 100 ? 18.399 -6.132 -18.244 1.00 71.56 100 GLY A N 1
ATOM 793 C CA . GLY A 1 100 ? 17.467 -7.191 -18.618 1.00 71.56 100 GLY A CA 1
ATOM 794 C C . GLY A 1 100 ? 17.802 -7.806 -19.980 1.00 71.56 100 GLY A C 1
ATOM 795 O O . GLY A 1 100 ? 18.692 -7.317 -20.676 1.00 71.56 100 GLY A O 1
ATOM 796 N N . PRO A 1 101 ? 17.037 -8.818 -20.428 1.00 69.94 101 PRO A N 1
ATOM 797 C CA . PRO A 1 101 ? 17.344 -9.590 -21.637 1.00 69.94 101 PRO A CA 1
ATOM 798 C C . PRO A 1 101 ? 17.422 -8.765 -22.930 1.00 69.94 101 PRO A C 1
ATOM 800 O O . PRO A 1 101 ? 18.081 -9.172 -23.881 1.00 69.94 101 PRO A O 1
ATOM 803 N N . GLN A 1 102 ? 16.728 -7.622 -22.986 1.00 74.00 102 GLN A N 1
ATOM 804 C CA . GLN A 1 102 ? 16.682 -6.727 -24.153 1.00 74.00 102 GLN A CA 1
ATOM 805 C C . GLN A 1 102 ? 16.702 -5.241 -23.764 1.00 74.00 102 GLN A C 1
ATOM 807 O O . GLN A 1 102 ? 16.323 -4.375 -24.550 1.00 74.00 102 GLN A O 1
ATOM 812 N N . SER A 1 103 ? 17.083 -4.918 -22.530 1.00 69.25 103 SER A N 1
ATOM 813 C CA . SER A 1 103 ? 16.938 -3.559 -22.011 1.00 69.25 103 SER A CA 1
ATOM 814 C C . SER A 1 103 ? 17.980 -3.263 -20.952 1.00 69.25 103 SER A C 1
ATOM 816 O O . SER A 1 103 ? 18.238 -4.104 -20.099 1.00 69.25 103 SER A O 1
ATOM 818 N N . ARG A 1 104 ? 18.527 -2.052 -20.967 1.00 77.69 104 ARG A N 1
ATOM 819 C CA . ARG A 1 104 ? 19.525 -1.590 -20.003 1.00 77.69 104 ARG A CA 1
ATOM 820 C C . ARG A 1 104 ? 19.063 -0.271 -19.417 1.00 77.69 104 ARG A C 1
ATOM 822 O O . ARG A 1 104 ? 18.658 0.624 -20.161 1.00 77.69 104 ARG A O 1
ATOM 829 N N . PHE A 1 105 ? 19.075 -0.175 -18.095 1.00 77.50 105 PHE A N 1
ATOM 830 C CA . PHE A 1 105 ? 18.480 0.948 -17.396 1.00 77.50 105 PHE A CA 1
ATOM 831 C C . PHE A 1 105 ? 19.403 1.503 -16.319 1.00 77.50 105 PHE A C 1
ATOM 833 O O . PHE A 1 105 ? 19.828 0.773 -15.437 1.00 77.50 105 PHE A O 1
ATOM 840 N N . GLU A 1 106 ? 19.661 2.803 -16.345 1.00 73.62 106 GLU A N 1
ATOM 841 C CA . GLU A 1 106 ? 20.438 3.488 -15.314 1.00 73.62 106 GLU A CA 1
ATOM 842 C C . GLU A 1 106 ? 19.503 3.890 -14.171 1.00 73.62 106 GLU A C 1
ATOM 844 O O . GLU A 1 106 ? 18.448 4.481 -14.410 1.00 73.62 106 GLU A O 1
ATOM 849 N N . VAL A 1 107 ? 19.871 3.569 -12.936 1.00 74.00 107 VAL A N 1
ATOM 850 C CA . VAL A 1 107 ? 19.144 3.894 -11.708 1.00 74.00 107 VAL A CA 1
ATOM 851 C C . VAL A 1 107 ? 20.010 4.801 -10.847 1.00 74.00 107 VAL A C 1
ATOM 853 O O . VAL A 1 107 ? 21.098 4.421 -10.428 1.00 74.00 107 VAL A O 1
ATOM 856 N N . ARG A 1 108 ? 19.483 5.981 -10.523 1.00 69.56 108 ARG A N 1
ATOM 857 C CA . ARG A 1 108 ? 20.058 6.941 -9.578 1.00 69.56 108 ARG A CA 1
ATOM 858 C C . ARG A 1 108 ? 19.191 7.013 -8.333 1.00 69.56 108 ARG A C 1
ATOM 860 O O . ARG A 1 108 ? 18.067 7.521 -8.358 1.00 69.56 108 ARG A O 1
ATOM 867 N N . LEU A 1 109 ? 19.708 6.494 -7.225 1.00 62.00 109 LEU A N 1
ATOM 868 C CA . LEU A 1 109 ? 18.956 6.328 -5.982 1.00 62.00 109 LEU A CA 1
ATOM 869 C C . LEU A 1 109 ? 18.693 7.644 -5.250 1.00 62.00 109 LEU A C 1
ATOM 871 O O . LEU A 1 109 ? 17.624 7.787 -4.656 1.00 62.00 109 LEU A O 1
ATOM 875 N N . HIS A 1 110 ? 19.627 8.599 -5.298 1.00 64.25 110 HIS A N 1
ATOM 876 C CA . HIS A 1 110 ? 19.456 9.918 -4.674 1.00 64.25 110 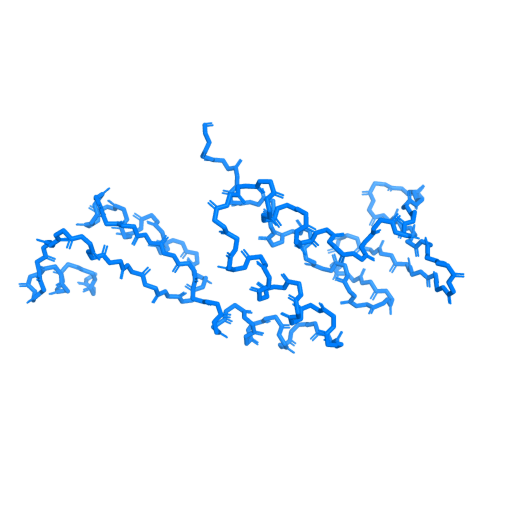HIS A CA 1
ATOM 877 C C . HIS A 1 110 ? 18.336 10.720 -5.351 1.00 64.25 110 HIS A C 1
ATOM 879 O O . HIS A 1 110 ? 17.502 11.338 -4.697 1.00 64.25 110 HIS A O 1
ATOM 885 N N . GLU A 1 111 ? 18.274 10.635 -6.677 1.00 62.66 111 GLU A N 1
ATOM 886 C CA . GLU A 1 111 ? 17.299 11.342 -7.509 1.00 62.66 111 GLU A CA 1
ATOM 887 C C . GLU A 1 111 ? 15.986 10.560 -7.665 1.00 62.66 111 GLU A C 1
ATOM 889 O O . GLU A 1 111 ? 15.034 11.035 -8.283 1.00 62.66 111 GLU A O 1
ATOM 894 N N . THR A 1 112 ? 15.908 9.345 -7.106 1.00 59.94 112 THR A N 1
ATOM 895 C CA . THR A 1 112 ? 14.795 8.400 -7.302 1.00 59.94 112 THR A CA 1
ATOM 896 C C . THR A 1 112 ? 14.456 8.182 -8.781 1.00 59.94 112 THR A C 1
ATOM 898 O O . THR A 1 112 ? 13.299 7.982 -9.159 1.00 59.94 112 THR A O 1
ATOM 901 N N . GLN A 1 113 ? 15.469 8.225 -9.643 1.00 60.38 113 GLN A N 1
ATOM 902 C CA . GLN A 1 113 ? 15.313 8.196 -11.088 1.00 60.38 113 GLN A CA 1
ATOM 903 C C . GLN A 1 113 ? 15.788 6.847 -11.630 1.00 60.38 113 GLN A C 1
ATOM 905 O O . GLN A 1 113 ? 16.826 6.338 -11.232 1.00 60.38 113 GLN A O 1
ATOM 910 N N . CYS A 1 114 ? 15.017 6.255 -12.538 1.00 62.75 114 CYS A N 1
ATOM 911 C CA . CYS A 1 114 ? 15.497 5.190 -13.413 1.00 62.75 114 CYS A CA 1
ATOM 912 C C . CYS A 1 114 ? 15.271 5.650 -14.849 1.00 62.75 114 CYS A C 1
ATOM 914 O O . CYS A 1 114 ? 14.183 6.164 -15.129 1.00 62.75 114 CYS A O 1
ATOM 916 N N . SER A 1 115 ? 16.203 5.406 -15.770 1.00 68.81 115 SER A N 1
ATOM 917 C CA . SER A 1 115 ? 15.976 5.653 -17.201 1.00 68.81 115 SER A CA 1
ATOM 918 C C . SER A 1 115 ? 14.788 4.835 -17.732 1.00 68.81 115 SER A C 1
ATOM 920 O O . SER A 1 115 ? 14.048 5.293 -18.599 1.00 68.81 115 SER A O 1
ATOM 922 N N . CYS A 1 116 ? 14.512 3.687 -17.104 1.00 60.12 116 CYS A N 1
ATOM 923 C CA . CYS A 1 116 ? 13.309 2.875 -17.288 1.00 60.12 116 CYS A CA 1
ATOM 924 C C . CYS A 1 116 ? 12.028 3.432 -16.667 1.00 60.12 116 CYS A C 1
ATOM 926 O O . CYS A 1 116 ? 10.932 3.043 -17.053 1.00 60.12 116 CYS A O 1
ATOM 928 N N . ARG A 1 117 ? 12.157 4.264 -15.626 1.00 53.69 117 ARG A N 1
ATOM 929 C CA . ARG A 1 117 ? 11.090 4.688 -14.697 1.00 53.69 117 ARG A CA 1
ATOM 930 C C . ARG A 1 117 ? 10.392 3.556 -13.911 1.00 53.69 117 ARG A C 1
ATOM 932 O O . ARG A 1 117 ? 9.464 3.838 -13.163 1.00 53.69 117 ARG A O 1
ATOM 939 N N . LEU A 1 118 ? 10.862 2.307 -14.015 1.00 50.53 118 LEU A N 1
ATOM 940 C CA . LEU A 1 118 ? 10.303 1.108 -13.363 1.00 50.53 118 LEU A CA 1
ATOM 941 C C . LEU A 1 118 ? 10.744 0.918 -11.895 1.00 50.53 118 LEU A C 1
ATOM 943 O O . LEU A 1 118 ? 10.002 0.342 -11.106 1.00 50.53 118 LEU A O 1
ATOM 947 N N . TRP A 1 119 ? 11.937 1.391 -11.506 1.00 49.75 119 TRP A N 1
ATOM 948 C CA . TRP A 1 119 ? 12.602 1.000 -10.244 1.00 49.75 119 TRP A CA 1
ATOM 949 C C . TRP A 1 119 ? 12.389 1.910 -9.021 1.00 49.75 119 TRP A C 1
ATOM 951 O O . TRP A 1 119 ? 12.915 1.615 -7.949 1.00 49.75 119 TRP A O 1
ATOM 961 N N . GLN A 1 120 ? 11.567 2.963 -9.086 1.00 50.03 120 GLN A N 1
ATOM 962 C CA . GLN A 1 120 ? 11.315 3.817 -7.898 1.00 50.03 120 GLN A CA 1
ATOM 963 C C . GLN A 1 120 ? 10.444 3.115 -6.809 1.00 50.03 120 GLN A C 1
ATOM 965 O O . GLN A 1 120 ? 10.046 3.732 -5.823 1.00 50.03 120 GLN A O 1
ATOM 970 N N . VAL A 1 121 ? 10.170 1.808 -6.951 1.00 46.78 121 VAL A N 1
ATOM 971 C CA . VAL A 1 121 ? 9.349 0.995 -6.032 1.00 46.78 121 VAL A CA 1
ATOM 972 C C . VAL A 1 121 ? 10.129 0.511 -4.796 1.00 46.78 121 VAL A C 1
ATOM 974 O O . VAL A 1 121 ? 9.526 0.330 -3.737 1.00 46.78 121 VAL A O 1
ATOM 977 N N . LYS A 1 122 ? 11.469 0.377 -4.852 1.00 42.78 122 LYS A N 1
ATOM 978 C CA . LYS A 1 122 ? 12.245 -0.190 -3.723 1.00 42.78 122 LYS A CA 1
ATOM 979 C C . LYS A 1 122 ? 12.220 0.656 -2.439 1.00 42.78 122 LYS A C 1
ATOM 981 O O . LYS A 1 122 ? 12.231 0.081 -1.356 1.00 42.78 122 LYS A O 1
ATOM 986 N N . ARG A 1 123 ? 12.078 1.989 -2.513 1.00 38.34 123 ARG A N 1
ATOM 987 C CA . ARG A 1 123 ? 11.859 2.820 -1.303 1.00 38.34 123 ARG A CA 1
ATOM 988 C C . ARG A 1 123 ? 10.407 2.855 -0.816 1.00 38.34 123 ARG A C 1
ATOM 990 O O . ARG A 1 123 ? 10.177 3.263 0.316 1.00 38.34 123 ARG A O 1
ATOM 997 N N . CYS A 1 124 ? 9.431 2.424 -1.618 1.00 38.12 124 CYS A N 1
ATOM 998 C CA . CYS A 1 124 ? 8.039 2.341 -1.163 1.00 38.12 124 CYS A CA 1
ATOM 999 C C . CYS A 1 124 ? 7.747 1.056 -0.375 1.00 38.12 124 CYS A C 1
ATOM 1001 O O . CYS A 1 124 ? 6.882 1.096 0.497 1.00 38.12 124 CYS A O 1
ATOM 1003 N N . ALA A 1 125 ? 8.464 -0.043 -0.644 1.00 37.19 125 ALA A N 1
ATOM 1004 C CA . ALA A 1 125 ? 8.177 -1.356 -0.054 1.00 37.19 125 ALA A CA 1
ATOM 1005 C C . ALA A 1 125 ? 9.045 -1.739 1.164 1.00 37.19 125 ALA A C 1
ATOM 1007 O O . ALA A 1 125 ? 8.643 -2.611 1.922 1.00 37.19 125 ALA A O 1
ATOM 1008 N N . MET A 1 126 ? 10.213 -1.116 1.383 1.00 28.77 126 MET A N 1
ATOM 1009 C CA . MET A 1 126 ? 11.121 -1.527 2.477 1.00 28.77 126 MET A CA 1
ATOM 1010 C C . MET A 1 126 ? 10.839 -0.888 3.843 1.00 28.77 126 MET A C 1
ATOM 1012 O O . MET A 1 126 ? 11.331 -1.391 4.844 1.00 28.77 126 MET A O 1
ATOM 1016 N N . HIS A 1 127 ? 10.044 0.183 3.927 1.00 30.17 127 HIS A N 1
ATOM 1017 C CA . HIS A 1 127 ? 9.783 0.863 5.207 1.00 30.17 127 HIS A CA 1
ATOM 1018 C C . HIS A 1 127 ? 8.420 0.512 5.826 1.00 30.17 127 HIS A C 1
ATOM 1020 O O . HIS A 1 127 ? 7.834 1.326 6.534 1.00 30.17 127 HIS A O 1
ATOM 1026 N N . SER A 1 128 ? 7.895 -0.674 5.515 1.00 30.03 128 SER A N 1
ATOM 1027 C CA . SER A 1 128 ? 6.736 -1.280 6.189 1.00 30.03 128 SER A CA 1
ATOM 1028 C C . SER A 1 128 ? 7.082 -2.621 6.857 1.00 30.03 128 SER A C 1
ATOM 1030 O O . SER A 1 128 ? 6.200 -3.284 7.386 1.00 30.03 128 SER A O 1
ATOM 1032 N N . LEU A 1 129 ? 8.368 -3.004 6.880 1.00 31.31 129 LEU A N 1
ATOM 1033 C CA . LEU A 1 129 ? 8.885 -4.216 7.533 1.00 31.31 129 LEU A CA 1
ATOM 1034 C C . LEU A 1 129 ? 9.804 -3.890 8.724 1.00 31.31 129 LEU A C 1
ATOM 1036 O O . LEU A 1 129 ? 10.866 -4.477 8.892 1.00 31.31 129 LEU A O 1
ATOM 1040 N N . GLN A 1 130 ? 9.372 -2.959 9.575 1.00 26.55 130 GLN A N 1
ATOM 1041 C CA . GLN A 1 130 ? 9.768 -2.951 10.987 1.00 26.55 130 GLN A CA 1
ATOM 1042 C C . GLN A 1 130 ? 8.573 -3.380 11.843 1.00 26.55 130 GLN A C 1
ATOM 1044 O O . GLN A 1 130 ? 8.179 -2.643 12.728 1.00 2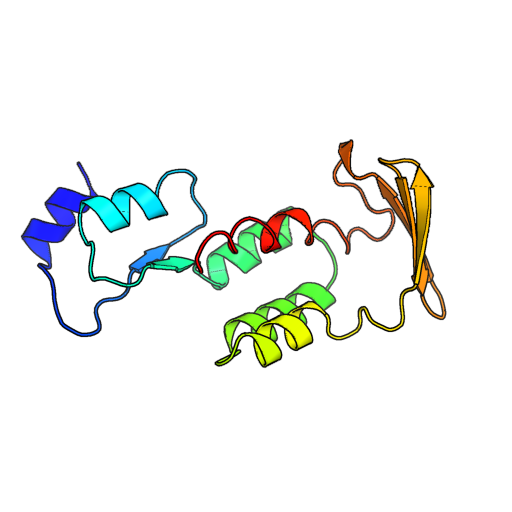6.55 130 GLN A O 1
ATOM 1049 N N . TRP A 1 131 ? 7.967 -4.532 11.540 1.00 28.84 131 TRP A N 1
ATOM 1050 C CA . TRP A 1 131 ? 7.046 -5.229 12.449 1.00 28.84 131 TRP A CA 1
ATOM 1051 C C . TRP A 1 131 ? 7.093 -6.740 12.182 1.00 28.84 131 TRP A C 1
ATOM 1053 O O . TRP A 1 131 ? 6.181 -7.314 11.589 1.00 28.84 131 TRP A O 1
ATOM 1063 N N . GLN A 1 132 ? 8.202 -7.357 12.593 1.00 31.56 132 GLN A N 1
ATOM 1064 C CA . GLN A 1 132 ? 8.196 -8.514 13.493 1.00 31.56 132 GLN A CA 1
ATOM 1065 C C . GLN A 1 132 ? 9.204 -8.225 14.601 1.00 31.56 132 GLN A C 1
ATOM 1067 O O . GLN A 1 132 ? 10.292 -7.706 14.259 1.00 31.56 132 GLN A O 1
#